Protein 4GYX (pdb70)

Structure (mmCIF, N/CA/C/O backbone):
data_4GYX
#
_entry.id   4GYX
#
_cell.length_a   19.070
_cell.length_b   26.990
_cell.length_c   64.120
_cell.angle_alpha   90.00
_cell.angle_beta   92.48
_cell.angle_gamma   90.00
#
_symmetry.space_group_name_H-M   'P 1 21 1'
#
loop_
_entity.id
_entity.type
_entity.pdbx_descriptio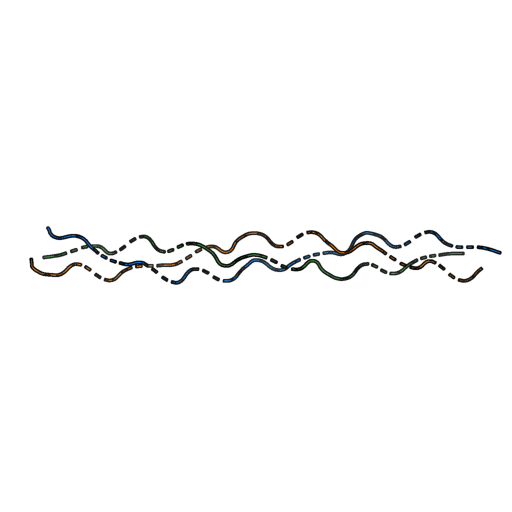n
1 polymer 'Type III collagen fragment in a host peptide stabilized by the cysteine knot'
2 water water
#
loop_
_atom_site.group_PDB
_atom_site.id
_atom_site.type_symbol
_atom_site.label_atom_id
_atom_site.label_alt_id
_atom_site.label_comp_id
_atom_site.label_asym_id
_atom_site.label_entity_id
_atom_site.label_seq_id
_atom_site.pdbx_PDB_ins_code
_atom_site.Cartn_x
_atom_site.Cartn_y
_atom_site.Cartn_z
_atom_site.occupancy
_atom_site.B_iso_or_equiv
_atom_site.auth_seq_id
_atom_site.auth_comp_id
_atom_site.auth_asym_id
_atom_site.auth_atom_id
_atom_site.pdbx_PDB_model_num
ATOM 1 N N . GLY A 1 1 ? -20.714 -0.741 44.157 1.00 85.68 1 GLY A N 1
ATOM 2 C CA . GLY A 1 1 ? -21.482 -0.917 42.938 1.00 85.03 1 GLY A CA 1
ATOM 3 C C . GLY A 1 1 ? -20.717 -1.678 41.872 1.00 82.21 1 GLY A C 1
ATOM 4 O O . GLY A 1 1 ? -19.794 -2.431 42.181 1.00 83.44 1 GLY A O 1
ATOM 5 N N . PRO A 1 2 ? -21.096 -1.485 40.602 1.00 80.65 2 PRO A N 1
ATOM 6 C CA . PRO A 1 2 ? -20.443 -2.184 39.490 1.00 78.32 2 PRO A CA 1
ATOM 7 C C . PRO A 1 2 ? -19.025 -1.667 39.246 1.00 79.84 2 PRO A C 1
ATOM 8 O O . PRO A 1 2 ? -18.652 -0.620 39.778 1.00 78.48 2 PRO A O 1
ATOM 20 N N . GLY A 1 4 ? -15.961 0.080 37.148 1.00 70.98 4 GLY A N 1
ATOM 21 C CA . GLY A 1 4 ? -15.955 1.276 36.328 1.00 68.14 4 GLY A CA 1
ATOM 22 C C . GLY A 1 4 ? -15.694 0.947 34.872 1.00 65.65 4 GLY A C 1
ATOM 23 O O . GLY A 1 4 ? -15.499 -0.217 34.521 1.00 65.54 4 GLY A O 1
ATOM 24 N N . PRO A 1 5 ? -15.687 1.973 34.009 1.00 64.40 5 PRO A N 1
ATOM 25 C CA . PRO A 1 5 ? -15.404 1.750 32.588 1.00 63.66 5 PRO A CA 1
ATOM 26 C C . PRO A 1 5 ? -13.959 1.307 32.387 1.00 62.56 5 PRO A C 1
ATOM 27 O O . PRO A 1 5 ? -13.124 1.552 33.256 1.00 61.58 5 PRO A O 1
ATOM 39 N N . GLY A 1 7 ? -10.158 1.388 30.938 1.00 54.75 7 GLY A N 1
ATOM 40 C CA . GLY A 1 7 ? -9.271 2.531 30.852 1.00 54.13 7 GLY A CA 1
ATOM 41 C C . GLY A 1 7 ? -9.112 3.021 29.428 1.00 51.92 7 GLY A C 1
ATOM 42 O O . GLY A 1 7 ? -9.632 2.407 28.498 1.00 50.78 7 GLY A O 1
ATOM 43 N N . PRO A 1 8 ? -8.398 4.141 29.249 1.00 51.44 8 PRO A N 1
ATOM 44 C CA . PRO A 1 8 ? -8.120 4.648 27.903 1.00 49.37 8 PRO A CA 1
ATOM 45 C C . PRO A 1 8 ? -7.284 3.656 27.106 1.00 50.83 8 PRO A C 1
ATOM 46 O O . PRO A 1 8 ? -6.675 2.752 27.681 1.00 47.54 8 PRO A O 1
ATOM 50 N N . ARG A 1 9 ? -7.272 3.817 25.789 1.00 45.36 9 ARG A N 1
ATOM 51 C CA . ARG A 1 9 ? -6.468 2.957 24.943 1.00 43.32 9 ARG A CA 1
ATOM 52 C C . ARG A 1 9 ? -4.997 3.206 25.214 1.00 42.88 9 ARG A C 1
ATOM 53 O O . ARG A 1 9 ? -4.599 4.325 25.533 1.00 43.51 9 ARG A O 1
ATOM 61 N N . GLY A 1 10 ? -4.195 2.154 25.085 1.00 36.13 10 GLY A N 1
ATOM 62 C CA . GLY A 1 10 ? -2.760 2.247 25.273 1.00 34.93 10 GLY A CA 1
ATOM 63 C C . GLY A 1 10 ? -2.061 3.165 24.286 1.00 37.00 10 GLY A C 1
ATOM 64 O O . GLY A 1 10 ? -2.629 3.592 23.274 1.00 32.92 10 GLY A O 1
ATOM 65 N N . GLN A 1 11 ? -0.809 3.471 24.600 1.00 33.59 11 GLN A N 1
ATOM 66 C CA . GLN A 1 11 ? 0.030 4.312 23.764 1.00 32.34 11 GLN A CA 1
ATOM 67 C C . GLN A 1 11 ? 0.366 3.561 22.475 1.00 27.63 11 GLN A C 1
ATOM 68 O O . GLN A 1 11 ? 0.337 2.330 22.444 1.00 28.93 11 GLN A O 1
ATOM 82 N N . GLY A 1 13 ? 2.658 1.843 19.674 1.00 22.38 13 GLY A N 1
ATOM 83 C CA . GLY A 1 13 ? 3.930 1.148 19.753 1.00 20.69 13 GLY A CA 1
ATOM 84 C C . GLY A 1 13 ? 5.101 2.000 19.300 1.00 24.41 13 GLY A C 1
ATOM 85 O O . GLY A 1 13 ? 4.926 3.034 18.642 1.00 22.44 13 GLY A O 1
ATOM 86 N N . VAL A 1 14 ? 6.305 1.567 19.658 1.00 20.43 14 VAL A N 1
ATOM 87 C CA . VAL A 1 14 ? 7.511 2.223 19.162 1.00 20.24 14 VAL A CA 1
ATOM 88 C C . VAL A 1 14 ? 7.680 2.017 17.659 1.00 19.45 14 VAL A C 1
ATOM 89 O O . VAL A 1 14 ? 7.195 1.041 17.076 1.00 17.04 14 VAL A O 1
ATOM 93 N N . MET A 1 15 ? 8.386 2.952 17.040 1.00 19.33 15 MET A N 1
ATOM 94 C CA . MET A 1 15 ? 8.681 2.868 15.619 1.00 15.57 15 MET A CA 1
ATOM 95 C C . MET A 1 15 ? 9.541 1.650 15.307 1.00 14.55 15 MET A C 1
ATOM 96 O O . MET A 1 15 ? 10.426 1.284 16.093 1.00 15.39 15 MET A O 1
ATOM 101 N N . GLY A 1 16 ? 9.267 1.023 14.164 1.00 13.22 16 GLY A N 1
ATOM 102 C CA . GLY A 1 16 ? 10.030 -0.134 13.729 1.00 12.48 16 GLY A CA 1
ATOM 103 C C . GLY A 1 16 ? 11.509 0.171 13.514 1.00 13.76 16 GLY A C 1
ATOM 104 O O . GLY A 1 16 ? 11.910 1.335 13.385 1.00 13.98 16 GLY A O 1
ATOM 105 N N . PHE A 1 17 ? 12.314 -0.890 13.482 1.00 12.51 17 PHE A N 1
ATOM 106 C CA . PHE A 1 17 ? 13.751 -0.770 13.215 1.00 10.02 17 PHE A CA 1
ATOM 107 C C . PHE A 1 17 ? 13.972 -0.274 11.788 1.00 9.36 17 PHE A C 1
ATOM 108 O O . PHE A 1 17 ? 13.151 -0.510 10.889 1.00 9.99 17 PHE A O 1
ATOM 124 N N . GLY A 1 19 ? 15.450 -0.403 8.063 1.00 9.06 19 GLY A N 1
ATOM 125 C 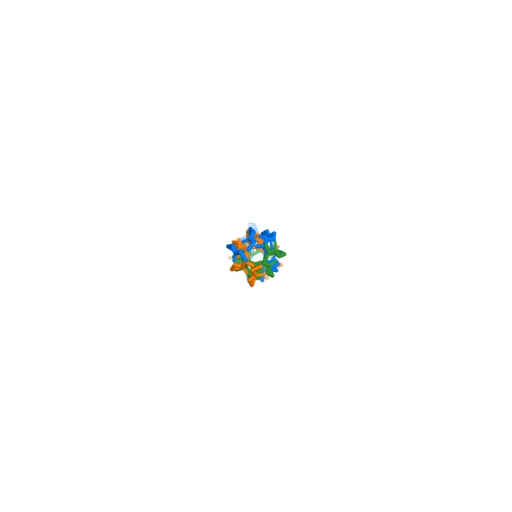CA . GLY A 1 19 ? 15.736 -1.523 7.176 1.00 7.70 19 GLY A CA 1
ATOM 126 C C . GLY A 1 19 ? 17.234 -1.708 7.035 1.00 8.59 19 GLY A C 1
ATOM 127 O O . GLY A 1 19 ? 18.031 -0.879 7.479 1.00 9.13 19 GLY A O 1
ATOM 128 N N . PRO A 1 20 ? 17.639 -2.831 6.441 1.00 8.34 20 PRO A N 1
ATOM 129 C CA . PRO A 1 20 ? 19.065 -3.121 6.249 1.00 8.37 20 PRO A CA 1
ATOM 130 C C . PRO A 1 20 ? 19.651 -2.307 5.101 1.00 7.63 20 PRO A C 1
ATOM 131 O O . PRO A 1 20 ? 18.926 -1.675 4.340 1.00 9.28 20 PRO A O 1
ATOM 143 N N . GLY A 1 22 ? 21.090 -1.235 1.554 1.00 9.07 22 GLY A N 1
ATOM 144 C CA . GLY A 1 22 ? 20.651 -1.566 0.207 1.00 8.80 22 GLY A CA 1
ATOM 145 C C . GLY A 1 22 ? 21.632 -2.454 -0.550 1.00 10.41 22 GLY A C 1
ATOM 146 O O . GLY A 1 22 ? 22.738 -2.751 -0.079 1.00 12.68 22 GLY A O 1
ATOM 147 N N . PRO A 1 23 ? 21.233 -2.862 -1.762 1.00 11.68 23 PRO A N 1
ATOM 148 C CA . PRO A 1 23 ? 22.033 -3.730 -2.631 1.00 13.04 23 PRO A CA 1
ATOM 149 C C . PRO A 1 23 ? 23.156 -2.953 -3.307 1.00 11.16 23 PRO A C 1
ATOM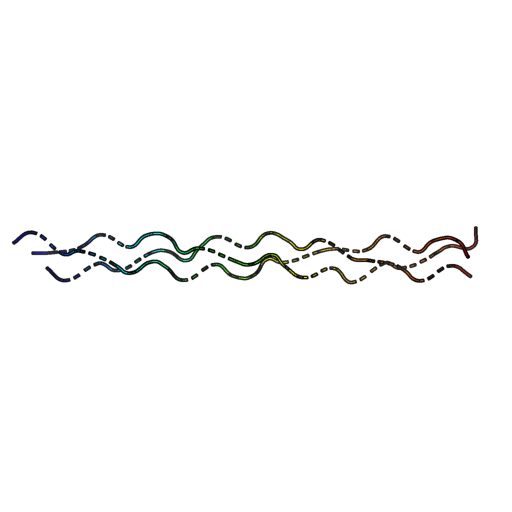 150 O O . PRO A 1 23 ? 23.132 -1.715 -3.335 1.00 11.21 23 PRO A O 1
ATOM 162 N N . GLY A 1 25 ? 25.402 -1.081 -5.992 1.00 12.85 25 GLY A N 1
ATOM 163 C CA . GLY A 1 25 ? 24.986 -0.257 -7.101 1.00 14.31 25 GLY A CA 1
ATOM 164 C C . GLY A 1 25 ? 25.135 -0.946 -8.440 1.00 16.19 25 GLY A C 1
ATOM 165 O O . GLY A 1 25 ? 25.789 -1.988 -8.552 1.00 17.17 25 GLY A O 1
ATOM 166 N N . PRO A 1 26 ? 24.520 -0.363 -9.473 1.00 19.03 26 PRO A N 1
ATOM 167 C CA . PRO A 1 26 ? 24.518 -0.964 -10.807 1.00 23.14 26 PRO A CA 1
ATOM 168 C C . PRO A 1 26 ? 25.834 -0.754 -11.525 1.00 25.16 26 PRO A C 1
ATOM 169 O O . PRO A 1 26 ? 26.700 -0.011 -11.053 1.00 23.25 26 PRO A O 1
ATOM 173 N N . CYS A 1 27 ? 25.993 -1.419 -12.663 1.00 26.02 27 CYS A N 1
ATOM 174 C CA . CYS A 1 27 ? 27.156 -1.198 -13.491 1.00 31.22 27 CYS A CA 1
ATOM 175 C C . CYS A 1 27 ? 27.087 0.221 -14.044 1.00 34.05 27 CYS A C 1
ATOM 176 O O . CYS A 1 27 ? 26.004 0.796 -14.156 1.00 40.75 27 CYS A O 1
ATOM 179 N N . CYS A 1 28 ? 28.240 0.782 -14.385 1.00 38.03 28 CYS A N 1
ATOM 180 C CA . CYS A 1 28 ? 28.301 2.118 -14.973 1.00 46.94 28 CYS A CA 1
ATOM 181 C C . CYS A 1 28 ? 27.491 2.205 -16.267 1.00 50.59 28 CYS A C 1
ATOM 182 O O . CYS A 1 28 ? 27.258 1.197 -16.939 1.00 51.22 28 CYS A O 1
ATOM 183 N N . GLY B 1 1 ? -17.797 0.619 43.517 1.00 81.50 1 GLY B N 1
ATOM 184 C CA . GLY B 1 1 ? -17.293 -0.630 42.978 1.00 83.47 1 GLY B CA 1
ATOM 185 C C . GLY B 1 1 ? -15.824 -0.550 42.615 1.00 80.85 1 GLY B C 1
ATOM 186 O O . GLY B 1 1 ? -15.233 0.529 42.651 1.00 81.71 1 GLY B O 1
ATOM 187 N N . PRO B 1 2 ? -15.224 -1.695 42.259 1.00 78.71 2 PRO B N 1
ATOM 188 C CA . PRO B 1 2 ? -13.801 -1.750 41.904 1.00 80.30 2 PRO B CA 1
ATOM 189 C C . PRO B 1 2 ? -13.531 -1.042 40.580 1.00 79.28 2 PRO B C 1
ATOM 190 O O . PRO B 1 2 ? -14.471 -0.782 39.829 1.00 80.80 2 PRO B O 1
ATOM 202 N N . GLY B 1 4 ? -12.328 -0.455 36.691 1.00 65.55 4 GLY B N 1
ATOM 203 C CA . GLY B 1 4 ? -12.610 -1.232 35.499 1.00 65.40 4 GLY B CA 1
ATOM 204 C C . GLY B 1 4 ? -11.387 -1.966 34.990 1.00 67.44 4 GLY B C 1
ATOM 205 O O . GLY B 1 4 ? -10.282 -1.764 35.492 1.00 62.22 4 GLY B O 1
ATOM 206 N N . PRO B 1 5 ? -11.580 -2.828 33.982 1.00 66.95 5 PRO B N 1
ATOM 207 C CA . PRO B 1 5 ? -10.475 -3.588 33.390 1.00 66.85 5 PRO B CA 1
ATOM 208 C C . PRO B 1 5 ? -9.498 -2.668 32.660 1.00 61.85 5 PRO B C 1
ATOM 209 O O . PRO B 1 5 ? -9.813 -1.498 32.429 1.00 57.71 5 PRO B O 1
ATOM 221 N N . GLY B 1 7 ? -7.555 -0.880 29.680 1.00 53.26 7 GLY B N 1
ATOM 222 C CA . GLY B 1 7 ? -8.064 -0.410 28.406 1.00 49.24 7 GLY B CA 1
ATOM 223 C C . GLY B 1 7 ? -7.5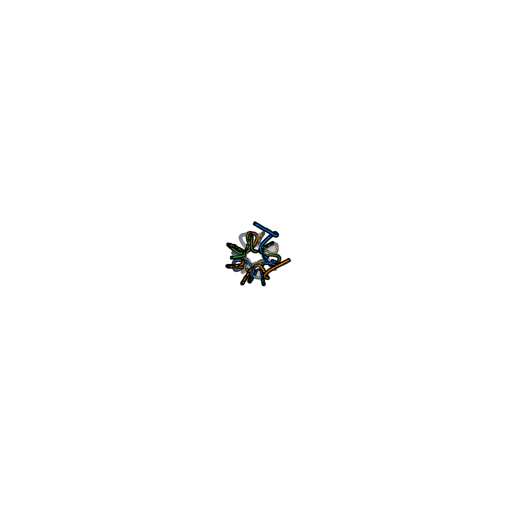52 -1.242 27.246 1.00 47.14 7 GLY B C 1
ATOM 224 O O . GLY B 1 7 ? -6.754 -2.160 27.437 1.00 46.97 7 GLY B O 1
ATOM 225 N N . PRO B 1 8 ? -8.022 -0.934 26.028 1.00 45.65 8 PRO B N 1
ATOM 226 C CA . PRO B 1 8 ? -7.592 -1.670 24.836 1.00 43.62 8 PRO B CA 1
ATOM 227 C C . PRO B 1 8 ? -6.138 -1.381 24.469 1.00 43.02 8 PRO B C 1
ATOM 228 O O . PRO B 1 8 ? -5.603 -0.317 24.785 1.00 42.08 8 PRO B O 1
ATOM 232 N N . ARG B 1 9 ? -5.511 -2.342 23.806 1.00 40.67 9 ARG B N 1
ATOM 233 C CA . ARG B 1 9 ? -4.118 -2.198 23.408 1.00 39.16 9 ARG B CA 1
ATOM 234 C C . ARG B 1 9 ? -3.956 -1.058 22.406 1.00 37.50 9 ARG B C 1
ATOM 235 O O . ARG B 1 9 ? -4.831 -0.824 21.569 1.00 36.84 9 ARG B O 1
ATOM 239 N N . GLY B 1 10 ? -2.840 -0.344 22.508 1.00 30.04 10 GLY B N 1
ATOM 240 C CA . GLY B 1 10 ? -2.554 0.750 21.599 1.00 28.37 10 GLY B CA 1
ATOM 241 C C . GLY B 1 10 ? -2.324 0.308 20.166 1.00 26.17 10 GLY B C 1
ATOM 242 O O . GLY B 1 10 ? -2.141 -0.878 19.879 1.00 25.70 10 GLY B O 1
ATOM 243 N N . GLN B 1 11 ? -2.341 1.280 19.264 1.00 25.18 11 GLN B N 1
ATOM 244 C CA . GLN B 1 11 ? -2.042 1.028 17.861 1.00 23.29 11 GLN B CA 1
ATOM 245 C C . GLN B 1 11 ? -0.594 0.564 17.713 1.00 21.42 11 GLN B C 1
ATOM 246 O O . GLN B 1 11 ? 0.273 0.941 18.502 1.00 21.39 11 GLN B O 1
ATOM 260 N N . GLY B 1 13 ? 3.157 0.538 16.186 1.00 16.62 13 GLY B N 1
ATOM 261 C CA . GLY B 1 13 ? 4.024 1.649 15.843 1.00 15.44 13 GLY B CA 1
ATOM 262 C C . GLY B 1 13 ? 4.142 1.831 14.347 1.00 17.39 13 GLY B C 1
ATOM 263 O O . GLY B 1 13 ? 3.728 0.969 13.565 1.00 16.52 13 GLY B O 1
ATOM 264 N N . VAL B 1 14 ? 4.718 2.956 13.943 1.00 13.61 14 VAL B N 1
ATOM 265 C CA . VAL B 1 14 ? 4.898 3.193 12.522 1.00 13.08 14 VAL B CA 1
ATOM 266 C C . VAL B 1 14 ? 6.060 2.375 11.966 1.00 13.71 14 VAL B C 1
ATOM 267 O O . VAL B 1 14 ? 6.961 1.942 12.697 1.00 12.94 14 VAL B O 1
ATOM 271 N N . MET B 1 15 ? 6.008 2.154 10.660 1.00 12.31 15 MET B N 1
ATOM 272 C CA . MET B 1 15 ? 7.062 1.423 9.954 1.00 9.34 15 MET B CA 1
ATOM 273 C C . MET B 1 15 ? 8.397 2.132 10.104 1.00 11.51 15 MET B C 1
ATOM 274 O O . MET B 1 15 ? 8.458 3.360 10.109 1.00 11.67 15 MET B O 1
ATOM 279 N N . GLY B 1 16 ? 9.467 1.356 10.231 1.00 10.87 16 GLY B N 1
ATOM 280 C CA . GLY B 1 16 ? 10.795 1.959 10.344 1.00 9.44 16 GLY B CA 1
AT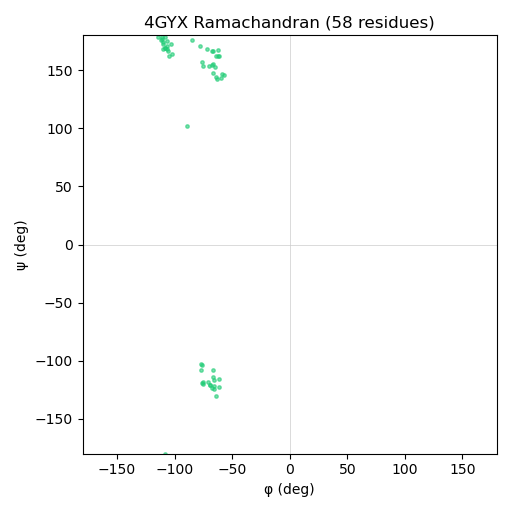OM 281 C C . GLY B 1 16 ? 11.251 2.664 9.072 1.00 7.29 16 GLY B C 1
ATOM 282 O O . GLY B 1 16 ? 10.681 2.489 7.996 1.00 9.90 16 GLY B O 1
ATOM 283 N N . PHE B 1 17 ? 12.309 3.455 9.206 1.00 9.08 17 PHE B N 1
ATOM 284 C CA . PHE B 1 17 ? 12.943 4.106 8.052 1.00 9.02 17 PHE B CA 1
ATOM 285 C C . PHE B 1 17 ? 13.580 3.090 7.101 1.00 9.28 17 PHE B C 1
ATOM 286 O O . PHE B 1 17 ? 13.958 1.993 7.519 1.00 9.36 17 PHE B O 1
ATOM 302 N N . GLY B 1 19 ? 16.605 1.460 5.054 1.00 8.33 19 GLY B N 1
ATOM 303 C CA . GLY B 1 19 ? 18.020 1.347 5.351 1.00 9.24 19 GLY B CA 1
ATOM 304 C C . GLY B 1 19 ? 18.843 2.357 4.556 1.00 8.22 19 GLY B C 1
ATOM 305 O O . GLY B 1 19 ? 18.314 3.039 3.666 1.00 8.66 19 GLY B O 1
ATOM 306 N N . PRO B 1 20 ? 20.142 2.443 4.878 1.00 8.60 20 PRO B N 1
ATOM 307 C CA . PRO B 1 20 ? 21.049 3.319 4.134 1.00 8.99 20 PRO B CA 1
ATOM 308 C C . PRO B 1 20 ? 21.368 2.690 2.786 1.00 9.74 20 PRO B C 1
ATOM 309 O O . PRO B 1 20 ? 21.103 1.524 2.570 1.00 9.54 20 PRO B O 1
ATOM 321 N N . GLY B 1 22 ? 23.205 1.004 -0.489 1.00 8.91 22 GLY B N 1
ATOM 322 C CA . GLY B 1 22 ? 24.166 -0.078 -0.629 1.00 9.56 22 GLY B CA 1
ATOM 323 C C . GLY B 1 22 ? 25.554 0.417 -1.016 1.00 11.14 22 GLY B C 1
ATOM 324 O O . GLY B 1 22 ? 25.799 1.621 -1.165 1.00 10.75 22 GLY B O 1
ATOM 325 N N . PRO B 1 23 ? 26.485 -0.522 -1.163 1.00 11.50 23 PRO B N 1
ATOM 326 C CA . PRO B 1 23 ? 27.859 -0.160 -1.508 1.00 13.08 23 PRO B CA 1
ATOM 327 C C . PRO B 1 23 ? 27.990 0.197 -2.988 1.00 15.61 23 PRO B C 1
ATOM 328 O O . PRO B 1 23 ? 27.105 -0.139 -3.764 1.00 12.25 23 PRO B O 1
ATOM 340 N N . GLY B 1 25 ? 28.805 0.042 -6.887 1.00 16.15 25 GLY B N 1
ATOM 341 C CA . GLY B 1 25 ? 28.733 -1.073 -7.800 1.00 17.57 25 GLY B CA 1
ATOM 342 C C . GLY B 1 25 ? 30.131 -1.525 -8.178 1.00 19.92 25 GLY B C 1
ATOM 343 O O . GLY B 1 25 ? 31.113 -0.850 -7.892 1.00 23.08 25 GLY B O 1
ATOM 344 N N . PRO B 1 26 ? 30.223 -2.684 -8.826 1.00 21.77 26 PRO B N 1
ATOM 345 C CA . PRO B 1 26 ? 31.501 -3.230 -9.286 1.00 25.57 26 PRO B CA 1
ATOM 346 C C . PRO B 1 26 ? 31.909 -2.668 -10.642 1.00 29.86 26 PRO B C 1
ATOM 347 O O . PRO B 1 26 ? 31.163 -1.910 -11.263 1.00 29.22 26 PRO B O 1
ATOM 351 N N . CYS B 1 27 ? 33.100 -3.048 -11.091 1.00 29.89 27 CYS B N 1
ATOM 352 C CA . CYS B 1 27 ? 33.545 -2.755 -12.445 1.00 35.28 27 CYS B CA 1
ATOM 353 C C . CYS B 1 27 ? 33.097 -3.912 -13.323 1.00 35.85 27 CYS B C 1
ATOM 354 O O . CYS B 1 27 ? 33.709 -4.973 -13.309 1.00 42.62 27 CYS B O 1
ATOM 357 N N . CYS B 1 28 ? 32.016 -3.715 -14.071 1.00 36.64 28 CYS B N 1
ATOM 358 C CA . CYS B 1 28 ? 31.378 -4.820 -14.781 1.00 36.51 28 CYS B CA 1
ATOM 359 C C . CYS B 1 28 ? 32.060 -5.103 -16.116 1.00 48.44 28 CYS B C 1
ATOM 360 O O . CYS B 1 28 ? 33.054 -4.462 -16.462 1.00 52.66 28 CYS B O 1
ATOM 363 N N . GLY C 1 1 ? -17.629 2.684 39.882 1.00 78.38 1 GLY C N 1
ATOM 364 C CA . GLY C 1 1 ? -16.204 2.654 40.150 1.00 74.55 1 GLY C CA 1
ATOM 365 C C . GLY C 1 1 ? -15.419 3.555 39.217 1.00 74.30 1 GLY C C 1
ATOM 366 O O . GLY C 1 1 ? -15.982 4.136 38.290 1.00 71.62 1 GLY C O 1
ATOM 367 N N . PRO C 1 2 ? -14.106 3.682 39.460 1.00 73.92 2 PRO C N 1
ATOM 368 C CA . PRO C 1 2 ? -13.233 4.506 38.617 1.00 72.90 2 PRO C CA 1
ATOM 369 C C . PRO C 1 2 ? -12.908 3.823 37.292 1.00 74.54 2 PRO C C 1
ATOM 370 O O . PRO C 1 2 ? -13.077 2.610 37.164 1.00 78.03 2 PRO C O 1
ATOM 382 N N . GLY C 1 4 ? -10.706 2.153 34.359 1.00 62.73 4 GLY C N 1
ATOM 383 C CA . GLY C 1 4 ? -9.621 1.194 34.467 1.00 59.99 4 GLY C CA 1
ATOM 384 C C . GLY C 1 4 ? -8.269 1.772 34.102 1.00 59.52 4 GLY C C 1
ATOM 385 O O . GLY C 1 4 ? -8.166 2.946 33.744 1.00 58.18 4 GLY C O 1
ATOM 386 N N . PRO C 1 5 ? -7.214 0.950 34.200 1.00 58.14 5 PRO C N 1
ATOM 387 C CA . PRO C 1 5 ? -5.877 1.414 33.826 1.00 58.64 5 PRO C CA 1
ATOM 388 C C . PRO C 1 5 ? -5.764 1.475 32.314 1.00 55.54 5 PRO C C 1
ATOM 389 O O . PRO C 1 5 ? -6.507 0.776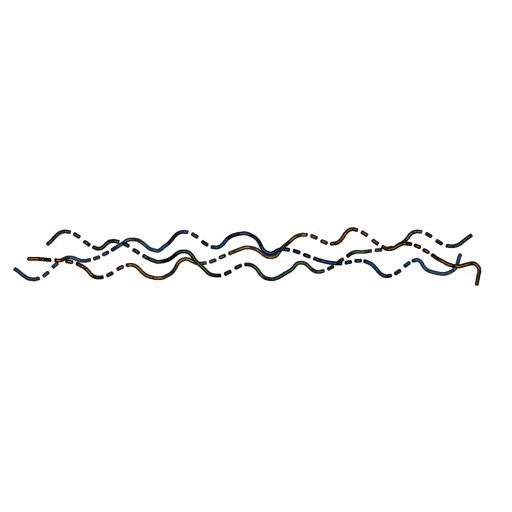 31.621 1.00 54.46 5 PRO C O 1
ATOM 401 N N . GLY C 1 7 ? -4.528 0.802 28.581 1.00 47.47 7 GLY C N 1
ATOM 402 C CA . GLY C 1 7 ? -4.205 -0.470 27.970 1.00 46.25 7 GLY C CA 1
ATOM 403 C C . GLY C 1 7 ? -2.719 -0.597 27.717 1.00 45.18 7 GLY C C 1
ATOM 404 O O . GLY C 1 7 ? -1.987 0.382 27.832 1.00 45.16 7 GLY C O 1
ATOM 405 N N . PRO C 1 8 ? -2.266 -1.810 27.381 1.00 44.48 8 PRO C N 1
ATOM 406 C CA . PRO C 1 8 ? -0.848 -2.041 27.094 1.00 43.52 8 PRO C CA 1
ATOM 407 C C . PRO C 1 8 ? -0.416 -1.287 25.847 1.00 43.32 8 PRO C C 1
ATOM 408 O O . PRO C 1 8 ? -1.236 -1.017 24.968 1.00 40.12 8 PRO C O 1
ATOM 412 N N . ARG C 1 9 ? 0.864 -0.944 25.788 1.00 40.84 9 ARG C N 1
ATOM 413 C CA . ARG C 1 9 ? 1.429 -0.271 24.627 1.00 38.80 9 ARG C CA 1
ATOM 414 C C . ARG C 1 9 ? 1.238 -1.127 23.381 1.00 36.75 9 ARG C C 1
ATOM 415 O O . ARG C 1 9 ? 1.260 -2.353 23.450 1.00 36.89 9 ARG C O 1
ATOM 423 N N . GLY C 1 10 ? 1.041 -0.476 22.241 1.00 25.95 10 GLY C N 1
ATOM 424 C CA . GLY C 1 10 ? 0.899 -1.188 20.987 1.00 24.22 10 GLY C CA 1
ATOM 425 C C . GLY C 1 10 ? 2.162 -1.943 20.601 1.00 25.09 10 GLY C C 1
ATOM 426 O O . GLY C 1 10 ? 3.245 -1.674 21.131 1.00 25.88 10 GLY C O 1
ATOM 427 N N . GLN C 1 11 ? 2.017 -2.895 19.682 1.00 24.47 11 GLN C N 1
ATOM 428 C CA . GLN C 1 11 ? 3.154 -3.639 19.141 1.00 24.10 11 GLN C CA 1
ATOM 429 C C . GLN C 1 11 ? 4.137 -2.718 18.435 1.00 22.29 11 GLN C C 1
ATOM 430 O O . GLN C 1 11 ? 3.762 -1.667 17.913 1.00 22.73 11 GLN C O 1
ATOM 440 N N . GL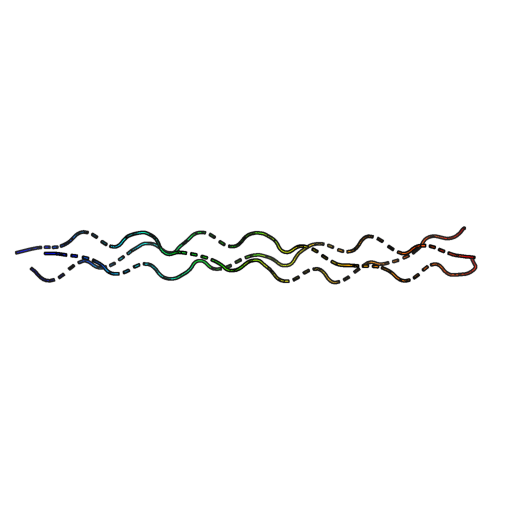Y C 1 13 ? 6.414 -1.195 15.546 1.00 16.68 13 GLY C N 1
ATOM 441 C CA . GLY C 1 13 ? 6.210 -1.087 14.112 1.00 12.93 13 GLY C CA 1
ATOM 442 C C . GLY C 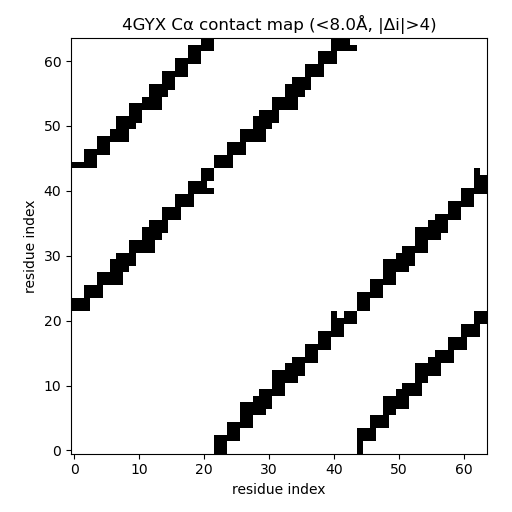1 13 ? 7.054 -2.095 13.349 1.00 13.77 13 GLY C C 1
ATOM 443 O O . GLY C 1 13 ? 8.014 -2.644 13.892 1.00 14.84 13 GLY C O 1
ATOM 444 N N . VAL C 1 14 ? 6.694 -2.352 12.097 1.00 11.57 14 VAL C N 1
ATOM 445 C CA . VAL C 1 14 ? 7.482 -3.286 11.294 1.00 11.40 14 VAL C CA 1
ATOM 446 C C . VAL C 1 14 ? 8.787 -2.650 10.830 1.00 11.66 14 VAL C C 1
ATOM 447 O O . VAL C 1 14 ? 8.900 -1.419 10.708 1.00 11.52 14 VAL C O 1
ATOM 451 N N . MET C 1 15 ? 9.782 -3.499 10.596 1.00 10.38 15 MET C N 1
ATOM 452 C CA . MET C 1 15 ? 11.072 -3.038 10.084 1.00 9.09 15 MET C CA 1
ATOM 453 C C . MET C 1 15 ? 10.901 -2.286 8.767 1.00 10.09 15 MET C C 1
ATOM 454 O O . MET C 1 15 ? 10.037 -2.612 7.960 1.00 10.76 15 MET C O 1
ATOM 459 N N . GLY C 1 16 ? 11.740 -1.275 8.553 1.00 7.18 16 GLY C N 1
ATOM 460 C CA . GLY C 1 16 ? 11.702 -0.526 7.313 1.00 8.89 16 GLY C CA 1
ATOM 461 C C . GLY C 1 16 ? 12.229 -1.308 6.119 1.00 8.62 16 GLY C C 1
ATOM 462 O O . GLY C 1 16 ? 12.802 -2.393 6.273 1.00 8.81 16 GLY C O 1
ATOM 463 N N . PHE C 1 17 ? 11.996 -0.763 4.928 1.00 8.47 17 PHE C N 1
ATOM 464 C CA . PHE C 1 17 ? 12.452 -1.397 3.685 1.00 8.62 17 PHE C CA 1
ATOM 465 C C . PHE C 1 17 ? 13.982 -1.421 3.585 1.00 7.13 17 PHE C C 1
ATOM 466 O O . PHE C 1 17 ? 14.669 -0.588 4.174 1.00 7.65 17 PHE C O 1
ATOM 482 N N . GLY C 1 19 ? 17.539 -0.528 2.031 1.00 8.02 19 GLY C N 1
ATOM 483 C CA . GLY C 1 19 ? 17.965 0.776 1.526 1.00 10.40 19 GLY C CA 1
ATOM 484 C C . GLY C 1 19 ? 18.036 0.817 0.002 1.00 8.53 19 GLY C C 1
ATOM 485 O O . GLY C 1 19 ? 17.909 -0.210 -0.676 1.00 9.75 19 GLY C O 1
ATOM 486 N N . PRO C 1 20 ? 18.240 2.019 -0.555 1.00 8.49 20 PRO C N 1
ATOM 487 C CA . PRO C 1 20 ? 18.381 2.169 -2.005 1.00 10.09 20 PRO C CA 1
ATOM 488 C C . PRO C 1 20 ? 19.655 1.489 -2.498 1.00 9.42 20 PRO C C 1
ATOM 489 O O . PRO C 1 20 ? 20.554 1.214 -1.700 1.00 10.97 20 PRO C O 1
ATOM 501 N N . GLY C 1 22 ? 23.320 1.094 -4.076 1.00 10.72 22 GLY C N 1
ATOM 502 C CA . GLY C 1 22 ? 24.501 1.925 -3.907 1.00 10.12 22 GLY C CA 1
ATOM 503 C C . GLY C 1 22 ? 24.833 2.734 -5.142 1.00 12.30 22 GLY C C 1
ATOM 504 O O . GLY C 1 22 ? 24.166 2.634 -6.172 1.00 11.98 22 GLY C O 1
ATOM 505 N N . PRO C 1 23 ? 25.895 3.541 -5.056 1.00 12.07 23 PRO C N 1
ATOM 506 C CA . PRO C 1 23 ? 26.315 4.362 -6.191 1.00 14.21 23 PRO C CA 1
ATOM 507 C C . PRO C 1 23 ? 26.701 3.491 -7.375 1.00 14.74 23 PRO C C 1
ATOM 508 O O . PRO C 1 23 ? 27.095 2.342 -7.167 1.00 14.27 23 PRO C O 1
ATOM 520 N N . GLY C 1 25 ? 28.881 1.747 -10.252 1.00 20.56 25 GLY C N 1
ATOM 521 C CA . GLY C 1 25 ? 30.275 1.340 -10.231 1.00 21.95 25 GLY C CA 1
ATOM 522 C C . GLY C 1 25 ? 31.155 2.203 -11.117 1.00 27.34 25 GLY C C 1
ATOM 523 O O . GLY C 1 25 ? 30.652 3.065 -11.835 1.00 34.78 25 GLY C O 1
ATOM 524 N N . PRO C 1 26 ? 32.479 1.970 -11.073 1.00 27.21 26 PRO C N 1
ATOM 525 C CA . PRO C 1 26 ? 33.484 2.742 -11.815 1.00 35.23 26 PRO C CA 1
ATOM 526 C C . PRO C 1 26 ? 33.716 2.212 -13.228 1.00 41.56 26 PRO C C 1
ATOM 527 O O . PRO C 1 26 ? 32.848 1.526 -13.769 1.00 45.98 26 PRO C O 1
#

InterPro domains:
  IPR000885 Fibrillar collagen, C-terminal [PF01410] (1231-1465)
  IPR000885 Fibrillar collagen, C-terminal [PS51461] (1232-1466)
  IPR000885 Fibrillar collagen, C-terminal [SM00038] (1231-1466)
  IPR001007 VWFC domain [PF00093] (32-88)
  IPR001007 VWFC domain [PS01208] (50-88)
  IPR001007 VWFC domain [PS50184] (30-89)
  IPR001007 VWFC domain [SM00214] (32-88)
  IPR008160 Collagen triple helix repeat [PF01391] (474-532)
  IPR008160 Collagen triple helix repeat [PF01391] (534-592)
  IPR008160 Collagen triple helix repeat [PF01391] (958-1015)
  IPR008160 Collagen triple helix repeat [PF01391] (1077-1135)
  IPR008160 Collagen triple helix repeat [PF01391] (1137-1195)
  IPR050149 Collagen superfamily [PTHR24023] (837-1212)

Foldseek 3Di:
DQDDDDDDDDDDDDDDDDDDDD/DQDDDDDDDDDDDDDDDDDDDD/DADDDDDDDDDDDDDDDDPD

Solvent-accessible surface area: 5245 Å² total

B-factor: mean 32.1, std 21.1, range [7.13, 85.68]

GO terms:
  GO:0005515 protein binding (F, IPI)
  GO:0048407 platelet-derived growth factor binding (F, IDA)
  GO:0005576 extracellular region (C, TAS)
  GO:0005788 endoplasmic reticulum lumen (C, TAS)
  GO:0031012 extracellular matrix (C, TAS)
  GO:0005576 extracellular region (C, HDA)
  GO:0031012 extracellular matrix (C, HDA)
  GO:0030020 extracellular matrix structural constituent conferring tensile strength (F, HDA)
  GO:0005586 collagen type III trimer (C, IDA)
  GO:0002020 protease binding (F, IPI)
  GO:0005576 extracellular region (C, IDA)
  GO:0042060 wound healing (P, IDA)
  GO:0009314 response to radiation (P, IDA)
  GO:0018149 peptide cross-linking (P, IDA)
  GO:0034097 response to cytokine (P, IDA)
  GO:0007160 cell-matrix adhesion (P, IDA)
  GO:0007179 transforming growth factor beta receptor signaling pathway (P, IDA)
  GO:0005178 integrin binding (F, IMP)
  GO:0005201 extracellular matrix structural constituent (F, IMP)
  GO:0031012 extracellular matrix (C, IMP)

Organism: Homo sapiens (NCBI:txid9606)

Sequence (64 aa):
GPGPGPRGQGVMGFGPGPGPCCGPGPGPRGQGVMGFGPGPGPCCGPGPGPRGQGVMGFGPGPGP

Radius of gyration: 22.92 Å; Cα contacts (8 Å, |Δi|>4): 202; chains: 3; bounding box: 55×10×58 Å

Secondary structure (DSSP, 8-state):
-----PPP--PPP---------/-----PPP--PPP---------/-----PPP--PPP-------